Protein AF-A0A3S1U7A4-F1 (afdb_monomer_lite)

pLDDT: mean 92.98, std 5.98, range [64.75, 98.25]

Secondary structure (DSSP, 8-state):
-------TT-EEE--------TT-S-HHHHHHHHHHHHSHHHHHHHHEETTEE---SSTT----HHHHHHTTTTTHHHHHHHEEEPP---HHHHHHHHHHHHHHHH--

Foldseek 3Di:
DDADDADPQAEEDEDDADDDDPPDPCVVVSVVVNVQCLDLDNQQCQCPPPVHPDDRPDPSNPHDPVSCVRNVVVCVVVNVVRYDYDDPDDPVVVVVVVVVVVVVVPDD

Structure (mmCIF, N/CA/C/O backbone):
data_AF-A0A3S1U7A4-F1
#
_entry.id   AF-A0A3S1U7A4-F1
#
loop_
_atom_site.group_PDB
_atom_site.id
_atom_site.type_symbol
_atom_site.label_atom_id
_atom_site.label_alt_id
_atom_site.label_comp_id
_atom_site.label_asym_id
_atom_site.label_entity_id
_atom_site.label_seq_id
_atom_site.pdbx_PDB_ins_code
_atom_site.Cartn_x
_atom_site.Cartn_y
_atom_site.Cartn_z
_atom_site.occupancy
_atom_site.B_iso_or_equiv
_atom_site.auth_seq_id
_atom_site.auth_comp_id
_atom_site.auth_asym_id
_atom_site.auth_atom_id
_atom_site.pdbx_PDB_model_num
ATOM 1 N N . ALA A 1 1 ? 22.181 2.727 7.770 1.00 70.81 1 ALA A N 1
ATOM 2 C CA . ALA A 1 1 ? 20.710 2.628 7.837 1.00 70.81 1 ALA A CA 1
ATOM 3 C C . ALA A 1 1 ? 20.220 1.981 6.549 1.00 70.81 1 ALA A C 1
ATOM 5 O O . ALA A 1 1 ? 20.898 2.141 5.540 1.00 70.81 1 ALA A O 1
ATOM 6 N N . LEU A 1 2 ? 19.122 1.223 6.593 1.00 76.25 2 LEU A N 1
ATOM 7 C CA . LEU A 1 2 ? 18.449 0.751 5.379 1.00 76.25 2 LEU A CA 1
ATOM 8 C C . LEU A 1 2 ? 17.657 1.913 4.767 1.00 76.25 2 LEU A C 1
ATOM 10 O O . LEU A 1 2 ? 17.146 2.750 5.509 1.00 76.25 2 LEU A O 1
ATOM 14 N N . ASP A 1 3 ? 17.592 1.964 3.441 1.00 83.56 3 ASP A N 1
ATOM 15 C CA . ASP A 1 3 ? 16.935 3.021 2.668 1.00 83.56 3 ASP A CA 1
ATOM 16 C C . ASP A 1 3 ? 16.277 2.415 1.411 1.00 83.56 3 ASP A C 1
ATOM 18 O O . ASP A 1 3 ? 16.610 1.289 1.032 1.00 83.56 3 ASP A O 1
ATOM 22 N N . PHE A 1 4 ? 15.343 3.126 0.771 1.00 86.75 4 PHE A N 1
ATOM 23 C CA . PHE A 1 4 ? 14.617 2.649 -0.416 1.00 86.75 4 PHE A CA 1
ATOM 24 C C . PHE A 1 4 ? 14.472 3.736 -1.488 1.00 86.75 4 PHE A C 1
ATOM 26 O O . PHE A 1 4 ? 14.457 4.918 -1.178 1.00 86.75 4 PHE A O 1
ATOM 33 N N . SER A 1 5 ? 14.332 3.351 -2.758 1.00 89.62 5 SER A N 1
ATOM 34 C CA . SER A 1 5 ? 14.019 4.269 -3.863 1.00 89.62 5 SER A CA 1
ATOM 35 C C . SER A 1 5 ? 13.398 3.504 -5.037 1.00 89.62 5 SER A C 1
ATOM 37 O O . SER A 1 5 ? 13.584 2.291 -5.146 1.00 89.62 5 SER A O 1
ATOM 39 N N . ILE A 1 6 ? 12.678 4.200 -5.925 1.00 91.12 6 ILE A N 1
ATOM 40 C CA . ILE A 1 6 ? 12.222 3.638 -7.206 1.00 91.12 6 ILE A CA 1
ATOM 41 C C . ILE A 1 6 ? 13.317 3.829 -8.271 1.00 91.12 6 ILE A C 1
ATOM 43 O O . ILE A 1 6 ? 13.657 4.986 -8.561 1.00 91.12 6 ILE A O 1
ATOM 47 N N . PRO A 1 7 ? 13.819 2.747 -8.908 1.00 93.88 7 PRO A N 1
ATOM 48 C CA . PRO A 1 7 ? 14.825 2.825 -9.969 1.00 93.88 7 PRO A CA 1
ATOM 49 C C . PRO A 1 7 ? 14.441 3.769 -11.118 1.00 93.88 7 PRO A C 1
ATOM 51 O O . PRO A 1 7 ? 13.267 4.086 -11.344 1.00 93.88 7 PRO A O 1
ATOM 54 N N . LYS A 1 8 ? 15.439 4.223 -11.884 1.00 94.50 8 LYS A N 1
ATOM 55 C CA . LYS A 1 8 ? 15.203 5.097 -13.050 1.00 94.50 8 LYS A CA 1
ATOM 56 C C . LYS A 1 8 ? 14.452 4.367 -14.170 1.00 94.50 8 LYS A C 1
ATOM 58 O O . LYS A 1 8 ? 13.745 5.006 -14.939 1.00 94.50 8 LYS A O 1
ATOM 63 N N . GLU A 1 9 ? 14.584 3.045 -14.224 1.00 95.62 9 GLU A N 1
ATOM 64 C CA . GLU A 1 9 ? 13.900 2.134 -15.143 1.00 95.62 9 GLU A CA 1
ATOM 65 C C . GLU A 1 9 ? 12.422 1.927 -14.777 1.00 95.62 9 GLU A C 1
ATOM 67 O O . GLU A 1 9 ? 11.648 1.446 -15.600 1.00 95.62 9 GLU A O 1
ATOM 72 N N . GLY A 1 10 ? 12.026 2.311 -13.560 1.00 94.62 10 GLY A N 1
ATOM 73 C CA . GLY A 1 10 ? 10.681 2.130 -13.031 1.00 94.62 10 GLY A CA 1
ATOM 74 C C . GLY A 1 10 ? 10.569 0.993 -12.019 1.00 94.62 10 GLY A C 1
ATOM 75 O O . GLY A 1 10 ? 11.535 0.299 -11.702 1.00 94.62 10 GLY A O 1
ATOM 76 N N . ALA A 1 11 ? 9.367 0.839 -11.473 1.00 93.50 11 ALA A N 1
ATOM 77 C CA . ALA A 1 11 ? 9.020 -0.229 -10.542 1.00 93.50 11 ALA A CA 1
ATOM 78 C C . ALA A 1 11 ? 7.542 -0.598 -10.670 1.00 93.50 11 ALA A C 1
ATOM 80 O O . ALA A 1 11 ? 6.742 0.144 -11.244 1.00 93.50 11 ALA A O 1
ATOM 81 N N . VAL A 1 12 ? 7.178 -1.741 -10.098 1.00 93.62 12 VAL A N 1
ATOM 82 C CA . VAL A 1 12 ? 5.786 -2.177 -10.035 1.00 93.62 12 VAL A CA 1
ATOM 83 C C . VAL A 1 12 ? 5.066 -1.452 -8.899 1.00 93.62 12 VAL A C 1
ATOM 85 O O . VAL A 1 12 ? 5.509 -1.472 -7.754 1.00 93.62 12 VAL A O 1
ATOM 88 N N . LEU A 1 13 ? 3.932 -0.838 -9.223 1.00 92.44 13 LEU A N 1
ATOM 89 C CA . LEU A 1 13 ? 2.962 -0.290 -8.289 1.00 92.44 13 LEU A CA 1
ATOM 90 C C . LEU A 1 13 ? 1.842 -1.307 -8.096 1.00 92.44 13 LEU A C 1
ATOM 92 O O . LEU A 1 13 ? 1.127 -1.649 -9.038 1.00 92.44 13 LEU A O 1
ATOM 96 N N . TRP A 1 14 ? 1.644 -1.754 -6.864 1.00 89.81 14 TRP A N 1
ATOM 97 C CA . TRP A 1 14 ? 0.485 -2.558 -6.498 1.00 89.81 14 TRP A CA 1
ATOM 98 C C . TRP A 1 14 ? -0.356 -1.834 -5.451 1.00 89.81 14 TRP A C 1
ATOM 100 O O . TRP A 1 14 ? 0.155 -1.106 -4.601 1.00 89.81 14 TRP A O 1
ATOM 110 N N . SER A 1 15 ? -1.663 -2.069 -5.494 1.00 88.94 15 SER A N 1
ATOM 111 C CA . SER A 1 15 ? -2.603 -1.645 -4.459 1.00 88.94 15 SER A CA 1
ATOM 112 C C . SER A 1 15 ? -3.118 -2.865 -3.714 1.00 88.94 15 SER A C 1
ATOM 114 O O . SER A 1 15 ? -3.494 -3.859 -4.335 1.00 88.94 15 SER A O 1
ATOM 116 N N . GLN A 1 16 ? -3.190 -2.778 -2.392 1.00 88.50 16 GLN A N 1
ATOM 117 C CA . GLN A 1 16 ? -3.789 -3.813 -1.557 1.00 88.50 16 GLN A CA 1
ATOM 118 C C . GLN A 1 16 ? -5.109 -3.303 -0.984 1.00 88.50 16 GLN A C 1
ATOM 120 O O . GLN A 1 16 ? -5.277 -2.115 -0.715 1.00 88.50 16 GLN A O 1
ATOM 125 N N . SER A 1 17 ? -6.072 -4.199 -0.814 1.00 90.38 17 SER A N 1
ATOM 126 C CA . SER A 1 17 ? -7.373 -3.878 -0.233 1.00 90.38 17 SER A CA 1
ATOM 127 C C . SER A 1 17 ? -7.803 -4.983 0.716 1.00 90.38 17 SER A C 1
ATOM 129 O O . SER A 1 17 ? -7.504 -6.157 0.497 1.00 90.38 17 SER A O 1
ATOM 131 N N . LEU A 1 18 ? -8.511 -4.601 1.776 1.00 93.81 18 LEU A N 1
ATOM 132 C CA . LEU A 1 18 ? -9.155 -5.555 2.667 1.00 93.81 18 LEU A CA 1
ATOM 133 C C . LEU A 1 18 ? -10.483 -5.998 2.056 1.00 93.81 18 LEU A C 1
ATOM 135 O O . LEU A 1 18 ? -11.303 -5.168 1.668 1.00 93.81 18 LEU A O 1
ATOM 139 N N . ALA A 1 19 ? -10.708 -7.308 2.024 1.00 95.19 19 ALA A N 1
ATOM 140 C CA . ALA A 1 19 ? -11.972 -7.902 1.622 1.00 95.19 19 ALA A CA 1
ATOM 141 C C . ALA A 1 19 ? -12.535 -8.754 2.762 1.00 95.19 19 ALA A C 1
ATOM 143 O O . ALA A 1 19 ? -11.795 -9.412 3.495 1.00 95.19 19 ALA A O 1
ATOM 144 N N . MET A 1 20 ? -13.860 -8.760 2.899 1.00 97.38 20 MET A N 1
ATOM 145 C CA . MET A 1 20 ? -14.560 -9.658 3.811 1.00 97.38 20 MET A CA 1
ATOM 146 C C . MET A 1 20 ? -15.106 -10.847 3.024 1.00 97.38 20 MET A C 1
ATOM 148 O O . MET A 1 20 ? -15.906 -10.675 2.105 1.00 97.38 20 MET A O 1
ATOM 152 N N . PHE A 1 21 ? -14.717 -12.061 3.413 1.00 96.12 21 PHE A N 1
ATOM 153 C CA . PHE A 1 21 ? -15.278 -13.271 2.821 1.00 96.12 21 PHE A CA 1
ATOM 154 C C . PHE A 1 21 ? -16.788 -13.364 3.056 1.00 96.12 21 PHE A C 1
ATOM 156 O O . PHE A 1 21 ? -17.281 -13.102 4.159 1.00 96.12 21 PHE A O 1
ATOM 163 N N . LYS A 1 22 ? -17.515 -13.829 2.033 1.00 97.00 22 LYS A N 1
ATOM 164 C CA . LYS A 1 22 ? -18.969 -14.049 2.083 1.00 97.00 22 LYS A CA 1
ATOM 165 C C . LYS A 1 22 ? -19.391 -14.923 3.270 1.00 97.00 22 LYS A C 1
ATOM 167 O O . LYS A 1 22 ? -20.411 -14.642 3.905 1.00 97.00 22 LYS A O 1
ATOM 172 N N . ASP A 1 23 ? -18.571 -15.916 3.604 1.00 97.62 23 ASP A N 1
ATOM 173 C CA . ASP A 1 23 ? -18.851 -16.918 4.636 1.00 97.62 23 ASP A CA 1
ATOM 174 C C . ASP A 1 23 ? -18.228 -16.598 6.003 1.00 97.62 23 ASP A C 1
ATOM 176 O O . ASP A 1 23 ? -18.242 -17.445 6.901 1.00 97.62 23 ASP A O 1
ATOM 180 N N . SER A 1 24 ? -17.711 -15.373 6.191 1.00 97.12 24 SER A N 1
ATOM 181 C CA . SER A 1 24 ? -17.199 -14.921 7.488 1.00 97.12 24 SER A CA 1
ATOM 182 C C . SER A 1 24 ? -18.231 -15.161 8.592 1.00 97.12 24 SER A C 1
ATOM 184 O O . SER A 1 24 ? -19.396 -14.770 8.472 1.00 97.12 24 SER A O 1
ATOM 186 N N . LYS A 1 25 ? -17.792 -15.797 9.683 1.00 97.94 25 LYS A N 1
ATOM 187 C CA . LYS A 1 25 ? -18.624 -16.071 10.864 1.00 97.94 25 LYS A CA 1
ATOM 188 C C . LYS A 1 25 ? -18.736 -14.873 11.807 1.00 97.94 25 LYS A C 1
ATOM 190 O O . LYS A 1 25 ? -19.518 -14.922 12.746 1.00 97.94 25 LYS A O 1
ATOM 195 N N . ASN A 1 26 ? -17.981 -13.802 11.552 1.00 97.44 26 ASN A N 1
ATOM 196 C CA . ASN A 1 26 ? -17.969 -12.601 12.382 1.00 97.44 26 ASN A CA 1
ATOM 197 C C . ASN A 1 26 ? -17.943 -11.326 11.518 1.00 97.44 26 ASN A C 1
ATOM 199 O O . ASN A 1 26 ? -16.970 -10.569 11.512 1.00 97.44 26 ASN A O 1
ATOM 203 N N . LYS A 1 27 ? -19.001 -11.131 10.721 1.00 97.88 27 LYS A N 1
ATOM 204 C CA . LYS A 1 27 ? -19.097 -10.043 9.729 1.00 97.88 27 LYS A CA 1
ATOM 205 C C . LYS A 1 27 ? -19.070 -8.657 10.362 1.00 97.88 27 LYS A C 1
ATOM 207 O O . LYS A 1 27 ? -18.379 -7.782 9.852 1.00 97.88 27 LYS A O 1
ATOM 212 N N . ASP A 1 28 ? -19.743 -8.480 11.493 1.00 98.19 28 ASP A N 1
ATOM 213 C CA . ASP A 1 28 ? -19.807 -7.181 12.167 1.00 98.19 28 ASP A CA 1
ATOM 214 C C . ASP A 1 28 ? -18.430 -6.739 12.669 1.00 98.19 28 ASP A C 1
ATOM 216 O O . ASP A 1 28 ? -18.034 -5.590 12.476 1.00 98.19 28 ASP A O 1
ATOM 220 N N . MET A 1 29 ? -17.657 -7.653 13.266 1.00 98.19 29 MET A N 1
ATOM 221 C CA . MET A 1 29 ? -16.291 -7.340 13.693 1.00 98.19 29 MET A CA 1
ATOM 222 C C . MET A 1 29 ? -15.341 -7.163 12.515 1.00 98.19 29 MET A C 1
ATOM 224 O O . MET A 1 29 ? -14.502 -6.266 12.556 1.00 98.19 29 MET A O 1
ATOM 228 N N . ALA A 1 30 ? -15.479 -7.970 11.459 1.00 98.06 30 ALA A N 1
ATOM 229 C CA . ALA A 1 30 ? -14.694 -7.789 10.243 1.00 98.06 30 ALA A CA 1
ATOM 230 C C . ALA A 1 30 ? -14.943 -6.404 9.624 1.00 98.06 30 ALA A C 1
ATOM 232 O O . ALA A 1 30 ? -13.991 -5.710 9.270 1.00 98.06 30 ALA A O 1
ATOM 233 N N . LEU A 1 31 ? -16.201 -5.957 9.572 1.00 98.00 31 LEU A N 1
ATOM 234 C CA . LEU A 1 31 ? -16.552 -4.626 9.087 1.00 98.00 31 LEU A CA 1
ATOM 235 C C . LEU A 1 31 ? -15.967 -3.522 9.978 1.00 98.00 31 LEU A C 1
ATOM 237 O O . LEU A 1 31 ? -15.359 -2.591 9.455 1.00 98.00 31 LEU A O 1
ATOM 241 N N . LYS A 1 32 ? -16.080 -3.642 11.308 1.00 98.25 32 LYS A N 1
ATOM 242 C CA . LYS A 1 32 ? -15.469 -2.686 12.252 1.00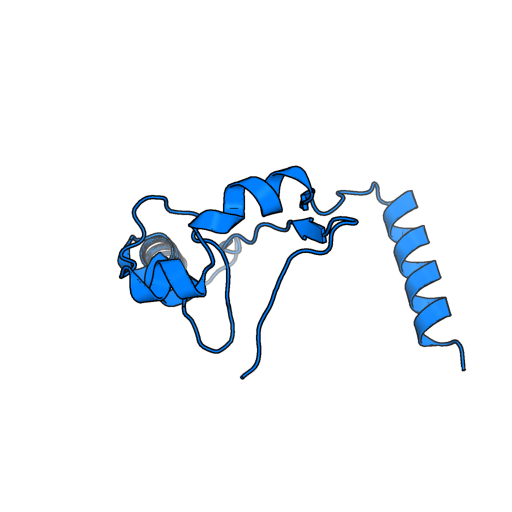 98.25 32 LYS A CA 1
ATOM 243 C C . LYS A 1 32 ? -13.951 -2.602 12.084 1.00 98.25 32 LYS A C 1
ATOM 245 O O . LYS A 1 32 ? -13.389 -1.511 12.129 1.00 98.25 32 LYS A O 1
ATOM 250 N N . PHE A 1 33 ? -13.286 -3.733 11.855 1.00 97.69 33 PHE A N 1
ATOM 251 C CA . PHE A 1 33 ? -11.850 -3.762 11.592 1.00 97.69 33 PHE A CA 1
ATOM 252 C C . PHE A 1 33 ? -11.494 -3.056 10.279 1.00 97.69 33 PHE A C 1
ATOM 254 O O . PHE A 1 33 ? -10.594 -2.221 10.266 1.00 97.69 33 PHE A O 1
ATOM 261 N N . ILE A 1 34 ? -12.228 -3.325 9.193 1.00 97.50 34 ILE A N 1
ATOM 262 C CA . ILE A 1 34 ? -12.035 -2.633 7.909 1.00 97.50 34 ILE A CA 1
ATOM 263 C C . ILE A 1 34 ? -12.219 -1.121 8.083 1.00 97.50 34 ILE A C 1
ATOM 265 O O . ILE A 1 34 ? -11.380 -0.345 7.631 1.00 97.50 34 ILE A O 1
ATOM 269 N N . GLN A 1 35 ? -13.274 -0.694 8.783 1.00 97.50 35 GLN A N 1
ATOM 270 C CA . GLN A 1 35 ? -13.533 0.720 9.065 1.00 97.50 35 GLN A CA 1
ATOM 271 C C . GLN A 1 35 ? -12.388 1.372 9.845 1.00 97.50 35 GLN A C 1
ATOM 273 O O . GLN A 1 35 ? -11.971 2.476 9.501 1.00 97.50 35 GLN A O 1
ATOM 278 N N . TYR A 1 36 ? -11.849 0.679 10.852 1.00 97.56 36 TYR A N 1
ATOM 279 C CA . TYR A 1 36 ? -10.689 1.153 11.599 1.00 97.56 36 TYR A CA 1
ATOM 280 C C . TYR A 1 36 ? -9.452 1.287 10.708 1.00 97.56 36 TYR A C 1
ATOM 282 O O . TYR A 1 36 ? -8.840 2.348 10.685 1.00 97.56 36 TYR A O 1
ATOM 290 N N . ILE A 1 37 ? -9.101 0.255 9.932 1.00 96.19 37 ILE A N 1
ATOM 291 C CA . ILE A 1 37 ? -7.919 0.300 9.059 1.00 96.19 37 ILE A CA 1
ATOM 292 C C . ILE A 1 37 ? -8.029 1.419 8.019 1.00 96.19 37 ILE A C 1
ATOM 294 O O . ILE A 1 37 ? -7.012 2.004 7.660 1.00 96.19 37 ILE A O 1
ATOM 298 N N . MET A 1 38 ? -9.236 1.748 7.554 1.00 96.12 38 MET A N 1
ATOM 299 C CA . MET A 1 38 ? -9.473 2.835 6.597 1.00 96.12 38 MET A CA 1
ATOM 300 C C . MET A 1 38 ? -9.558 4.232 7.242 1.00 96.12 38 MET A C 1
ATOM 302 O O . MET A 1 38 ? -9.588 5.229 6.514 1.00 96.12 38 MET A O 1
ATOM 306 N N . SER A 1 39 ? -9.586 4.341 8.576 1.00 98.00 39 SER A N 1
ATOM 307 C CA . SER A 1 39 ? -9.619 5.632 9.276 1.00 98.00 39 SER A CA 1
ATOM 308 C C . SER A 1 39 ? -8.302 6.412 9.108 1.00 98.00 39 SER A C 1
ATOM 310 O O . SER A 1 39 ? -7.275 5.822 8.754 1.00 98.00 39 SER A O 1
ATOM 312 N N . PRO A 1 40 ? -8.294 7.735 9.371 1.00 98.19 40 PRO A N 1
ATOM 313 C CA . PRO A 1 40 ? -7.067 8.534 9.437 1.00 98.19 40 PRO A CA 1
ATOM 314 C C . PRO A 1 40 ? -5.958 7.902 10.290 1.00 98.19 40 PRO A C 1
ATOM 316 O O . PRO A 1 40 ? -4.801 7.837 9.873 1.00 98.19 40 PRO A O 1
ATOM 319 N N . GLU A 1 41 ? -6.312 7.407 11.474 1.00 97.38 41 GLU A N 1
ATOM 320 C CA . GLU A 1 41 ? -5.390 6.810 12.438 1.00 97.38 41 GLU A CA 1
ATOM 321 C C . GLU A 1 41 ? -4.945 5.413 11.999 1.00 97.38 41 GLU A C 1
ATOM 323 O O . GLU A 1 41 ? -3.764 5.082 12.117 1.00 97.38 41 GLU A O 1
ATOM 328 N N . GLY A 1 42 ? -5.870 4.595 11.484 1.00 96.06 42 GLY A N 1
ATOM 329 C CA . GLY A 1 42 ? -5.566 3.255 10.984 1.00 96.06 42 GLY A CA 1
ATOM 330 C C . GLY A 1 42 ? -4.607 3.282 9.797 1.00 96.06 42 GLY A C 1
ATOM 331 O O . GLY A 1 42 ? -3.622 2.546 9.788 1.00 96.06 42 GLY A O 1
ATOM 332 N N . GLN A 1 43 ? -4.830 4.188 8.842 1.00 95.94 43 GLN A N 1
ATOM 333 C CA . GLN A 1 43 ? -3.954 4.354 7.680 1.00 95.94 43 GLN A CA 1
ATOM 334 C C . GLN A 1 43 ? -2.582 4.908 8.059 1.00 95.94 43 GLN A C 1
ATOM 336 O O . GLN A 1 43 ? -1.583 4.429 7.529 1.00 95.94 43 GLN A O 1
ATOM 341 N N . ALA A 1 44 ? -2.506 5.855 9.001 1.00 95.62 44 ALA A N 1
ATOM 342 C CA . ALA A 1 44 ? -1.220 6.336 9.500 1.00 95.62 44 ALA A CA 1
ATOM 343 C C . ALA A 1 44 ? -0.421 5.209 10.171 1.00 95.62 44 ALA A C 1
ATOM 345 O O . ALA A 1 44 ? 0.748 5.008 9.853 1.00 95.62 44 ALA A O 1
ATOM 346 N N . ARG A 1 45 ? -1.069 4.420 11.040 1.00 94.19 45 ARG A N 1
ATOM 347 C CA . ARG A 1 45 ? -0.441 3.267 11.707 1.00 94.19 45 ARG A CA 1
ATOM 348 C C . ARG A 1 45 ? 0.029 2.205 10.721 1.00 94.19 45 ARG A C 1
ATOM 350 O O . ARG A 1 45 ? 1.112 1.658 10.905 1.00 94.19 45 ARG A O 1
ATOM 357 N N . LEU A 1 46 ? -0.779 1.904 9.705 1.00 93.38 46 LEU A N 1
ATOM 358 C CA . LEU A 1 46 ? -0.427 0.919 8.689 1.00 93.38 46 LEU A CA 1
ATOM 359 C C . LEU A 1 46 ? 0.753 1.396 7.835 1.00 93.38 46 LEU A C 1
ATOM 361 O O . LEU A 1 46 ? 1.694 0.633 7.645 1.00 93.38 46 LEU A O 1
ATOM 365 N N . ALA A 1 47 ? 0.722 2.649 7.373 1.00 92.81 47 ALA A N 1
ATOM 366 C CA . ALA A 1 47 ? 1.756 3.228 6.515 1.00 92.81 47 ALA A CA 1
ATOM 367 C C . ALA A 1 47 ? 3.139 3.278 7.182 1.00 92.81 47 ALA A C 1
ATOM 369 O O . ALA A 1 47 ? 4.151 3.236 6.491 1.00 92.81 47 ALA A O 1
ATOM 370 N N . THR A 1 48 ? 3.191 3.354 8.515 1.00 91.06 48 THR A N 1
ATOM 371 C CA . THR A 1 48 ? 4.441 3.463 9.283 1.00 91.06 48 THR A CA 1
ATOM 372 C C . THR A 1 48 ? 4.729 2.228 10.136 1.00 91.06 48 THR A C 1
ATOM 374 O O . THR A 1 48 ? 5.457 2.318 11.127 1.00 91.06 48 THR A O 1
ATOM 377 N N . SER A 1 49 ? 4.122 1.085 9.815 1.00 89.06 49 SER A N 1
ATOM 378 C CA . SER A 1 49 ? 4.388 -0.167 10.521 1.00 89.06 49 SER A CA 1
ATOM 379 C C . SER A 1 49 ? 5.825 -0.629 10.264 1.00 89.06 49 SER A C 1
ATOM 381 O O . SER A 1 49 ? 6.369 -0.452 9.176 1.00 89.06 49 SER A O 1
ATOM 383 N N . SER A 1 50 ? 6.453 -1.277 11.246 1.00 82.81 50 SER A N 1
ATOM 384 C CA . SER A 1 50 ? 7.839 -1.756 11.123 1.00 82.81 50 SER A CA 1
ATOM 385 C C . SER A 1 50 ? 8.038 -2.784 10.004 1.00 82.81 50 SER A C 1
ATOM 387 O O . SER A 1 50 ? 9.147 -2.930 9.501 1.00 82.81 50 SER A O 1
ATOM 389 N N . CYS A 1 51 ? 6.975 -3.488 9.611 1.00 77.94 51 CYS A N 1
ATOM 390 C CA . CYS A 1 51 ? 6.991 -4.497 8.553 1.00 77.94 51 CYS A CA 1
ATOM 391 C C . CYS A 1 51 ? 6.371 -4.026 7.231 1.00 77.94 51 CYS A C 1
ATOM 393 O O . CYS A 1 51 ? 6.285 -4.817 6.293 1.00 77.94 51 CYS A O 1
ATOM 395 N N . TYR A 1 52 ? 5.889 -2.783 7.155 1.00 74.25 52 TYR A N 1
ATOM 396 C CA . TYR A 1 52 ? 5.146 -2.311 5.993 1.00 74.25 52 TYR A CA 1
ATOM 397 C C . TYR A 1 52 ? 5.301 -0.810 5.802 1.00 74.25 52 TYR A C 1
ATOM 399 O O . TYR A 1 52 ? 4.814 -0.024 6.613 1.00 74.25 52 TYR A O 1
ATOM 407 N N . TRP A 1 53 ? 5.969 -0.427 4.715 1.00 75.81 53 TRP A N 1
ATOM 408 C CA . TRP A 1 53 ? 6.120 0.962 4.294 1.00 75.81 53 TRP A CA 1
ATOM 409 C C . TRP A 1 53 ? 5.375 1.135 2.978 1.00 75.81 53 TRP A C 1
ATOM 411 O O . TRP A 1 53 ? 5.834 0.699 1.923 1.00 75.81 53 TRP A O 1
ATOM 421 N N . GLY A 1 54 ? 4.189 1.728 3.057 1.00 80.62 54 GLY A N 1
ATOM 422 C CA . GLY A 1 54 ? 3.308 1.916 1.913 1.00 80.62 54 GLY A CA 1
ATOM 423 C C . GLY A 1 54 ? 2.563 3.234 2.022 1.00 80.62 54 GLY A C 1
ATOM 424 O O . GLY A 1 54 ? 2.224 3.679 3.119 1.00 80.62 54 GLY A O 1
ATOM 425 N N . MET A 1 55 ? 2.308 3.863 0.876 1.00 90.50 55 MET A N 1
ATOM 426 C CA . MET A 1 55 ? 1.544 5.106 0.835 1.00 90.50 55 MET A CA 1
ATOM 427 C C . MET A 1 55 ? 0.102 4.848 1.298 1.00 90.50 55 MET A C 1
ATOM 429 O O . MET A 1 55 ? -0.534 3.915 0.797 1.00 90.50 55 MET A O 1
ATOM 433 N N . PRO A 1 56 ? -0.435 5.646 2.240 1.00 93.88 56 PRO A N 1
ATOM 434 C CA . PRO A 1 56 ? -1.803 5.466 2.701 1.00 93.88 56 PRO A CA 1
ATOM 435 C C . PRO A 1 56 ? -2.788 5.752 1.564 1.00 93.88 56 PRO A C 1
ATOM 437 O O . PRO A 1 56 ? -2.647 6.733 0.834 1.00 93.88 56 PRO A O 1
ATOM 440 N N . ALA A 1 57 ? -3.834 4.935 1.454 1.00 93.00 57 ALA A N 1
ATOM 441 C CA . ALA A 1 57 ? -4.909 5.166 0.488 1.00 93.00 57 ALA A CA 1
ATOM 442 C C . ALA A 1 57 ? -5.833 6.319 0.924 1.00 93.00 57 ALA A C 1
ATOM 444 O O . ALA A 1 57 ? -6.477 6.964 0.097 1.00 93.00 57 ALA A O 1
ATOM 445 N N . ASN A 1 58 ? -5.907 6.592 2.231 1.00 94.81 58 ASN A N 1
ATOM 446 C CA . ASN A 1 58 ? -6.663 7.716 2.775 1.00 94.81 58 ASN A CA 1
ATOM 447 C C . ASN A 1 58 ? -5.799 8.982 2.790 1.00 94.81 58 ASN A C 1
ATOM 449 O O . ASN A 1 58 ? -4.840 9.085 3.555 1.00 94.81 58 ASN A O 1
ATOM 453 N N . THR A 1 59 ? -6.195 9.985 2.010 1.00 93.75 59 THR A N 1
ATOM 454 C CA . THR A 1 59 ? -5.513 11.289 1.932 1.00 93.75 59 THR A CA 1
ATOM 455 C C . THR A 1 59 ? -5.547 12.086 3.238 1.00 93.75 59 THR A C 1
ATOM 457 O O . THR A 1 59 ? -4.813 13.059 3.382 1.00 93.75 59 THR A O 1
ATOM 460 N N . LYS A 1 60 ? -6.374 11.671 4.205 1.00 96.88 60 LYS A N 1
ATOM 461 C CA . LYS 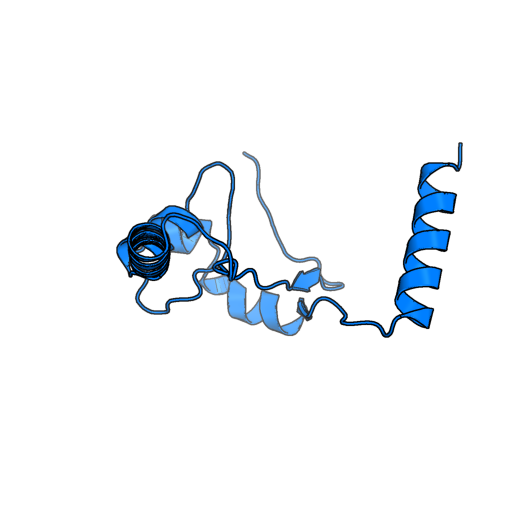A 1 60 ? -6.468 12.248 5.551 1.00 96.88 60 LYS A CA 1
ATOM 462 C C . LYS A 1 60 ? -5.689 11.453 6.601 1.00 96.88 60 LYS A C 1
ATOM 464 O O . LYS A 1 60 ? -5.930 11.666 7.784 1.00 96.88 60 LYS A O 1
ATOM 469 N N . ALA A 1 61 ? -4.816 10.519 6.212 1.00 97.25 61 ALA A N 1
ATOM 470 C CA . ALA A 1 61 ? -4.001 9.766 7.164 1.00 97.25 61 ALA A CA 1
ATOM 471 C C . ALA A 1 61 ? -3.281 10.710 8.144 1.00 97.25 61 ALA A C 1
ATOM 473 O O . ALA A 1 61 ? -2.630 11.673 7.733 1.00 97.25 61 ALA A O 1
ATOM 474 N N . ALA A 1 62 ? -3.410 10.430 9.441 1.00 97.56 62 ALA A N 1
ATOM 475 C CA . ALA A 1 62 ? -2.901 11.262 10.531 1.00 97.56 62 ALA A CA 1
ATOM 476 C C . ALA A 1 62 ? -1.379 11.089 10.728 1.00 97.56 62 ALA A C 1
ATOM 478 O O . ALA A 1 62 ? -0.925 10.614 11.767 1.00 97.56 62 ALA A O 1
ATOM 479 N N . LEU A 1 63 ? -0.599 11.424 9.696 1.00 96.31 63 LEU A N 1
ATOM 480 C CA . LEU A 1 63 ? 0.860 11.308 9.668 1.00 96.31 63 LEU A CA 1
ATOM 481 C C . LEU A 1 63 ? 1.542 12.583 10.177 1.00 96.31 63 LEU A C 1
ATOM 483 O O . LEU A 1 63 ? 1.172 13.691 9.777 1.00 96.31 63 LEU A O 1
ATOM 487 N N . THR A 1 64 ? 2.590 12.417 10.985 1.00 96.50 64 THR A N 1
ATOM 488 C CA . THR A 1 64 ? 3.515 13.501 11.347 1.00 96.50 64 THR A CA 1
ATOM 489 C C . THR A 1 64 ? 4.420 13.872 10.172 1.00 96.50 64 THR A C 1
ATOM 491 O O . THR A 1 64 ? 4.553 13.121 9.202 1.00 96.50 64 THR A O 1
ATOM 494 N N . ASP A 1 65 ? 5.083 15.024 10.255 1.00 96.44 65 ASP A N 1
ATOM 495 C CA . ASP A 1 65 ? 6.004 15.463 9.202 1.00 96.44 65 ASP A CA 1
ATOM 496 C C . ASP A 1 65 ? 7.224 14.540 9.075 1.00 96.44 65 ASP A C 1
ATOM 498 O O . ASP A 1 65 ? 7.623 14.200 7.961 1.00 96.44 65 ASP A O 1
ATOM 502 N N . ASP A 1 66 ? 7.741 14.027 10.195 1.00 93.75 66 ASP A N 1
ATOM 503 C CA . ASP A 1 66 ? 8.809 13.021 10.186 1.00 93.75 66 ASP A CA 1
ATOM 504 C C . ASP A 1 66 ? 8.369 11.732 9.483 1.00 93.75 66 ASP A C 1
ATOM 506 O O . ASP A 1 66 ? 9.115 11.170 8.680 1.00 93.75 66 ASP A O 1
ATOM 510 N N . GLN A 1 67 ? 7.134 11.278 9.717 1.00 93.50 67 GLN A N 1
ATOM 511 C CA . GLN A 1 67 ? 6.590 10.101 9.038 1.00 93.50 67 GLN A CA 1
ATOM 512 C C . GLN A 1 67 ? 6.419 10.339 7.533 1.00 93.50 67 GLN A C 1
ATOM 514 O O . GLN A 1 67 ? 6.752 9.465 6.734 1.00 93.50 67 GLN A O 1
ATOM 519 N N . LYS A 1 68 ? 5.957 11.526 7.119 1.00 93.75 68 LYS A N 1
ATOM 520 C CA . LYS A 1 68 ? 5.864 11.890 5.694 1.00 93.75 68 LYS A CA 1
ATOM 521 C C . LYS A 1 68 ? 7.233 11.928 5.022 1.00 93.75 68 LYS A C 1
ATOM 523 O O . LYS A 1 68 ? 7.354 11.501 3.875 1.00 93.75 68 LYS A O 1
ATOM 528 N N . LYS A 1 69 ? 8.260 12.395 5.736 1.00 92.19 69 LYS A N 1
ATOM 529 C CA . LYS A 1 69 ? 9.645 12.388 5.259 1.00 92.19 69 LYS A CA 1
ATOM 530 C C . LYS A 1 69 ? 10.174 10.964 5.084 1.00 92.19 69 LYS A C 1
ATOM 532 O O . LYS A 1 69 ? 10.750 10.664 4.045 1.00 92.19 69 LYS A O 1
ATOM 537 N N . VAL A 1 70 ? 9.932 10.071 6.048 1.00 89.94 70 VAL A N 1
ATOM 538 C CA . VAL A 1 70 ? 10.294 8.642 5.930 1.00 89.94 70 VAL A CA 1
ATOM 539 C C . VAL A 1 70 ? 9.598 7.989 4.731 1.00 89.94 70 VAL A C 1
ATOM 541 O O . VAL A 1 70 ? 10.214 7.209 4.014 1.00 89.94 70 VAL A O 1
ATOM 544 N N . LEU A 1 71 ? 8.340 8.349 4.471 1.00 90.75 71 LEU A N 1
ATOM 545 C CA . LEU A 1 71 ? 7.560 7.865 3.327 1.00 90.75 71 LEU A CA 1
ATOM 546 C C . LEU A 1 71 ? 7.875 8.594 2.004 1.00 90.75 71 LEU A C 1
ATOM 548 O O . LEU A 1 71 ? 7.241 8.310 0.984 1.00 90.75 71 LEU A O 1
ATOM 552 N N . ARG A 1 72 ? 8.852 9.514 2.004 1.00 92.62 72 ARG A N 1
ATOM 553 C CA . ARG A 1 72 ? 9.322 10.266 0.829 1.00 92.62 72 ARG A CA 1
ATOM 554 C C . ARG A 1 72 ? 8.195 10.963 0.066 1.00 92.62 72 ARG A C 1
ATOM 556 O O . ARG A 1 72 ? 8.139 10.900 -1.161 1.00 92.62 72 ARG A O 1
ATOM 563 N N . PHE A 1 73 ? 7.255 11.583 0.788 1.00 93.44 73 PHE A N 1
ATOM 564 C CA . PHE A 1 73 ? 6.072 12.239 0.200 1.00 93.44 73 PHE A CA 1
ATOM 565 C C . PHE A 1 73 ? 6.421 13.257 -0.897 1.00 93.44 73 PHE A C 1
ATOM 567 O O . PHE A 1 73 ? 5.669 13.402 -1.858 1.00 93.44 73 PHE A O 1
ATOM 574 N N . ASP A 1 74 ? 7.550 13.945 -0.758 1.00 94.94 74 ASP A N 1
ATOM 575 C CA . ASP A 1 74 ? 8.090 14.914 -1.711 1.00 94.94 74 ASP A CA 1
ATOM 576 C C . ASP A 1 74 ? 8.619 14.272 -3.005 1.00 94.94 74 ASP A C 1
ATOM 578 O O . ASP A 1 74 ? 8.536 14.883 -4.070 1.00 94.94 74 ASP A O 1
ATOM 582 N N . GLU A 1 75 ? 9.090 13.024 -2.950 1.00 93.75 75 GLU A N 1
ATOM 583 C CA . GLU A 1 75 ? 9.571 12.274 -4.118 1.00 93.75 75 GLU A CA 1
ATOM 584 C C . GLU A 1 75 ? 8.461 11.487 -4.836 1.00 93.75 75 GLU A C 1
ATOM 586 O O . GLU A 1 75 ? 8.625 11.114 -6.003 1.00 93.75 75 GLU A O 1
ATOM 591 N N . GLN A 1 76 ? 7.315 11.259 -4.179 1.00 92.75 76 GLN A N 1
ATOM 592 C CA . GLN A 1 76 ? 6.210 10.457 -4.726 1.00 92.75 76 GLN A CA 1
ATOM 593 C C . GLN A 1 76 ? 5.760 10.882 -6.133 1.00 92.75 76 GLN A C 1
ATOM 595 O O . GLN A 1 76 ? 5.570 9.995 -6.965 1.00 92.75 76 GLN A O 1
ATOM 600 N N . PRO A 1 77 ? 5.636 12.182 -6.480 1.00 93.94 77 PRO A N 1
ATOM 601 C CA . PRO A 1 77 ? 5.290 12.573 -7.846 1.00 93.94 77 PRO A CA 1
ATOM 602 C C . PRO A 1 77 ? 6.274 12.028 -8.889 1.00 93.94 77 PRO A C 1
ATOM 604 O O . PRO A 1 77 ? 5.858 11.552 -9.941 1.00 93.94 77 PRO A O 1
ATOM 607 N N . GLY A 1 78 ? 7.577 12.041 -8.591 1.00 94.56 78 GLY A N 1
ATOM 608 C CA . GLY A 1 78 ? 8.603 11.491 -9.476 1.00 94.56 78 GLY A CA 1
ATOM 609 C C . GLY A 1 78 ? 8.619 9.962 -9.493 1.00 94.56 78 GLY A C 1
ATOM 610 O O . GLY A 1 78 ? 8.892 9.360 -10.527 1.00 94.56 78 GLY A O 1
ATOM 611 N N . PHE A 1 79 ? 8.321 9.320 -8.368 1.00 94.06 79 PHE A N 1
ATOM 612 C CA . PHE A 1 79 ? 8.171 7.868 -8.281 1.00 94.06 79 PHE A CA 1
ATOM 613 C C . PHE A 1 79 ? 6.994 7.365 -9.121 1.00 94.06 79 PHE A C 1
ATOM 615 O O . PHE A 1 79 ? 7.156 6.431 -9.905 1.00 94.06 79 PHE A O 1
ATOM 622 N N . LEU A 1 80 ? 5.842 8.030 -9.034 1.00 93.50 80 LEU A N 1
ATOM 623 C CA . LEU A 1 80 ? 4.624 7.640 -9.740 1.00 93.50 80 LEU A CA 1
ATOM 624 C C . LEU A 1 80 ? 4.726 7.791 -11.263 1.00 93.50 80 LEU A C 1
ATOM 626 O O . LEU A 1 80 ? 4.129 6.992 -11.974 1.00 93.50 80 LEU A O 1
ATOM 630 N N . THR 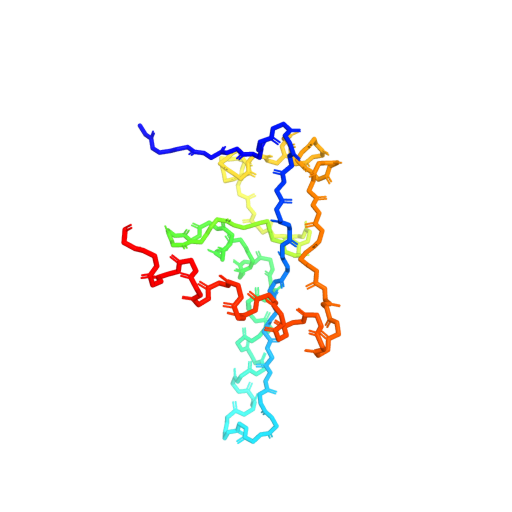A 1 81 ? 5.508 8.743 -11.788 1.00 95.62 81 THR A N 1
ATOM 631 C CA . THR A 1 81 ? 5.697 8.879 -13.250 1.00 95.62 81 THR A CA 1
ATOM 632 C C . THR A 1 81 ? 6.456 7.710 -13.875 1.00 95.62 81 THR A C 1
ATOM 634 O O . THR A 1 81 ? 6.353 7.496 -15.082 1.00 95.62 81 THR A O 1
ATOM 637 N N . ARG A 1 82 ? 7.213 6.952 -13.073 1.00 95.38 82 ARG A N 1
ATOM 638 C CA . ARG A 1 82 ? 7.996 5.789 -13.522 1.00 95.38 82 ARG A CA 1
ATOM 639 C C . ARG A 1 82 ? 7.422 4.460 -13.039 1.00 95.38 82 ARG A C 1
ATOM 641 O O . ARG A 1 82 ? 7.919 3.405 -13.426 1.00 95.38 82 ARG A O 1
ATOM 648 N N . ALA A 1 83 ? 6.417 4.492 -12.174 1.00 94.12 83 ALA A N 1
ATOM 649 C CA . ALA A 1 83 ? 5.797 3.287 -11.663 1.00 94.12 83 ALA A CA 1
ATOM 650 C C . ALA A 1 83 ? 4.769 2.743 -12.664 1.00 94.12 83 ALA A C 1
ATOM 652 O O . ALA A 1 83 ? 4.066 3.498 -13.333 1.00 94.12 83 ALA A O 1
ATOM 653 N N . GLN A 1 84 ? 4.675 1.422 -12.757 1.00 93.94 84 GLN A N 1
ATOM 654 C CA . GLN A 1 84 ? 3.723 0.725 -13.618 1.00 93.94 84 GLN A CA 1
ATOM 655 C C . GLN A 1 84 ? 2.800 -0.120 -12.755 1.00 93.94 84 GLN A C 1
ATOM 657 O O . GLN A 1 84 ? 3.274 -0.852 -11.890 1.00 93.94 84 GLN A O 1
ATOM 662 N N . ALA A 1 85 ? 1.489 -0.028 -12.976 1.00 91.75 85 ALA A N 1
ATOM 663 C CA . ALA A 1 85 ? 0.539 -0.863 -12.251 1.00 91.75 85 ALA A CA 1
ATOM 664 C C . ALA A 1 85 ? 0.861 -2.352 -12.460 1.00 91.75 85 ALA A C 1
ATOM 666 O O . ALA A 1 85 ? 1.247 -2.759 -13.559 1.00 91.75 85 ALA A O 1
ATOM 667 N N . TYR A 1 86 ? 0.692 -3.156 -11.408 1.00 87.56 86 TYR A N 1
ATOM 668 C CA . TYR A 1 86 ? 0.830 -4.606 -11.502 1.00 87.56 86 TYR A CA 1
ATOM 669 C C . TYR A 1 86 ? -0.038 -5.127 -12.662 1.00 87.56 86 TYR A C 1
ATOM 671 O O . TYR A 1 86 ? -1.225 -4.784 -12.726 1.00 87.56 86 TYR A O 1
ATOM 679 N N . PRO A 1 87 ? 0.528 -5.909 -13.599 1.00 85.31 87 PRO A N 1
ATOM 680 C CA . PRO A 1 87 ? -0.217 -6.366 -14.759 1.00 85.31 87 PRO A CA 1
ATOM 681 C C . PRO A 1 87 ? -1.359 -7.288 -14.324 1.00 85.31 87 PRO A C 1
ATOM 683 O O . PRO A 1 87 ? -1.189 -8.134 -13.452 1.00 85.31 87 PRO A O 1
ATOM 686 N N . ALA A 1 88 ? -2.518 -7.151 -14.963 1.00 8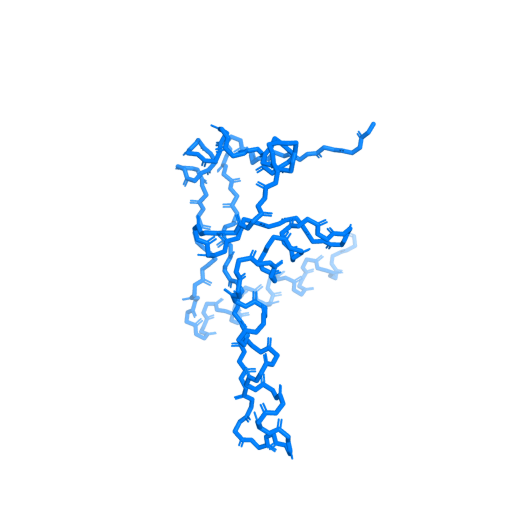8.06 88 ALA A N 1
ATOM 687 C CA . ALA A 1 88 ? -3.631 -8.089 -14.839 1.00 88.06 88 ALA A CA 1
ATOM 688 C C . A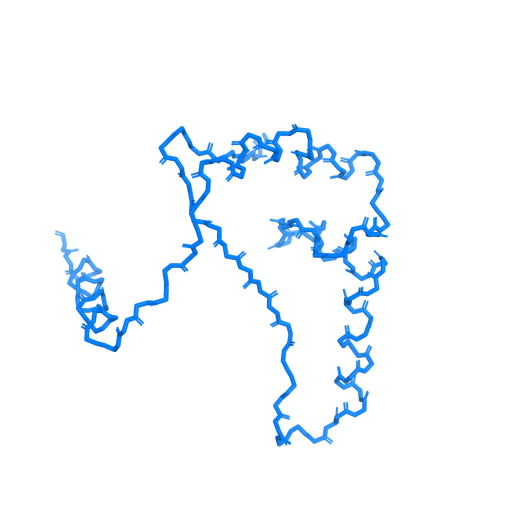LA A 1 88 ? -3.690 -8.955 -16.113 1.00 88.06 88 ALA A C 1
ATOM 690 O O . ALA A 1 88 ? -4.456 -8.634 -17.029 1.00 88.06 88 ALA A O 1
ATOM 691 N N . PRO A 1 89 ? -2.826 -9.982 -16.246 1.00 91.94 89 PRO A N 1
ATOM 692 C CA . PRO A 1 89 ? -2.791 -10.829 -17.431 1.00 91.94 89 PRO A CA 1
ATOM 693 C C . PRO A 1 89 ? -4.079 -11.648 -17.576 1.00 91.94 89 PRO A C 1
ATOM 695 O O . PRO A 1 89 ? -4.791 -11.919 -16.610 1.00 91.94 89 PRO A O 1
ATOM 698 N N . ASN A 1 90 ? -4.367 -12.080 -18.805 1.00 96.38 90 ASN A N 1
ATOM 699 C CA . ASN A 1 90 ? -5.355 -13.134 -19.023 1.00 96.38 90 ASN A CA 1
ATOM 700 C C . ASN A 1 90 ? -4.795 -14.496 -18.569 1.00 96.38 90 ASN A C 1
ATOM 702 O O . ASN A 1 90 ? -3.593 -14.636 -18.347 1.00 96.38 90 ASN A O 1
ATOM 706 N N . ALA A 1 91 ? -5.661 -15.507 -18.460 1.00 96.31 91 ALA A N 1
ATOM 707 C CA . ALA A 1 91 ? -5.275 -16.826 -17.951 1.00 96.31 91 ALA A CA 1
ATOM 708 C C . ALA A 1 91 ? -4.123 -17.474 -18.745 1.00 96.31 91 ALA A C 1
ATOM 710 O O . ALA A 1 91 ? -3.238 -18.092 -18.157 1.00 96.31 91 ALA A O 1
ATOM 711 N N . ASP A 1 92 ? -4.105 -17.301 -20.070 1.00 97.19 92 ASP A N 1
ATOM 712 C CA . ASP A 1 92 ? -3.066 -17.878 -20.927 1.00 97.19 92 ASP A CA 1
ATOM 713 C C . ASP A 1 92 ? -1.698 -17.232 -20.694 1.00 97.19 92 ASP A C 1
ATOM 715 O O . ASP A 1 92 ? -0.679 -17.924 -20.643 1.00 97.19 92 ASP A O 1
ATOM 719 N N . LEU A 1 93 ? -1.655 -15.903 -20.571 1.00 95.50 93 LEU A N 1
ATOM 720 C CA . LEU A 1 93 ? -0.424 -15.174 -20.288 1.00 95.50 93 LEU A CA 1
ATOM 721 C C . LEU A 1 93 ? 0.050 -15.438 -18.857 1.00 95.50 93 LEU A C 1
ATOM 723 O O . LEU A 1 93 ? 1.239 -15.670 -18.659 1.00 95.50 93 LEU A O 1
ATOM 727 N N . ASP A 1 94 ? -0.86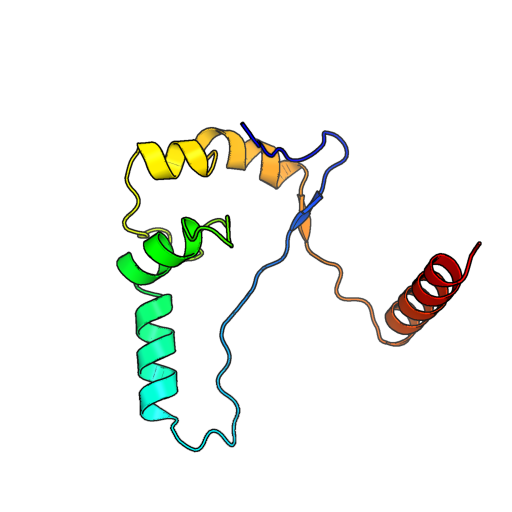8 -15.467 -17.891 1.00 95.69 94 ASP A N 1
ATOM 728 C CA . ASP A 1 94 ? -0.557 -15.774 -16.494 1.00 95.69 94 ASP A CA 1
ATOM 729 C C . ASP A 1 94 ? 0.090 -17.157 -16.362 1.00 95.69 94 ASP A C 1
ATOM 731 O O . ASP A 1 94 ? 1.160 -17.291 -15.772 1.00 95.69 94 ASP A O 1
ATOM 735 N N . LYS A 1 95 ? -0.478 -18.173 -17.025 1.00 96.56 95 LYS A N 1
ATOM 736 C CA . LYS A 1 95 ? 0.107 -19.517 -17.061 1.00 96.56 95 LYS A CA 1
ATOM 737 C C . LYS A 1 95 ? 1.535 -19.512 -17.609 1.00 96.56 95 LYS A C 1
ATOM 739 O O . LYS A 1 95 ? 2.424 -20.086 -16.992 1.00 96.56 95 LYS A O 1
ATOM 744 N N . LYS A 1 96 ? 1.781 -18.820 -18.727 1.00 96.88 96 LYS A N 1
ATOM 745 C CA . LYS A 1 96 ? 3.133 -18.711 -19.307 1.00 96.88 96 LYS A CA 1
ATOM 746 C C . LYS A 1 96 ? 4.118 -18.022 -18.362 1.00 96.88 96 LYS A C 1
ATOM 748 O O . LYS A 1 96 ? 5.280 -18.413 -18.304 1.00 96.88 96 LYS A O 1
ATOM 753 N N . MET A 1 97 ? 3.669 -16.998 -17.634 1.00 95.38 97 MET A N 1
ATOM 754 C CA . MET A 1 97 ? 4.491 -16.318 -16.630 1.00 95.38 97 MET A CA 1
ATOM 755 C C . MET A 1 97 ? 4.829 -17.251 -15.459 1.00 95.38 97 MET A C 1
ATOM 757 O O . MET A 1 97 ? 5.975 -17.265 -15.012 1.00 95.38 97 MET A O 1
ATOM 761 N N . GLN A 1 98 ? 3.870 -18.058 -14.995 1.00 95.31 98 GLN A N 1
ATOM 762 C CA . GLN A 1 98 ? 4.091 -19.056 -13.942 1.00 95.31 98 GLN A CA 1
ATOM 763 C C . GLN A 1 98 ? 5.047 -20.175 -14.380 1.00 95.31 98 GLN A C 1
ATOM 765 O O . GLN A 1 98 ? 5.940 -20.541 -13.610 1.00 95.31 98 GLN A O 1
ATOM 770 N N . ASP A 1 99 ? 4.898 -20.685 -15.606 1.00 96.69 99 ASP A N 1
ATOM 771 C CA . ASP A 1 99 ? 5.787 -21.706 -16.173 1.00 96.69 99 ASP A CA 1
ATOM 772 C C . ASP A 1 99 ? 7.234 -21.177 -16.224 1.00 96.69 99 ASP A C 1
ATOM 774 O O . ASP A 1 99 ? 8.142 -21.790 -15.662 1.00 96.69 99 ASP A O 1
ATOM 778 N N . MET A 1 100 ? 7.435 -19.968 -16.767 1.00 96.62 100 MET A N 1
ATOM 779 C CA . MET A 1 100 ? 8.747 -19.304 -16.814 1.00 96.62 100 MET A CA 1
ATOM 780 C C . MET A 1 100 ? 9.348 -19.084 -15.417 1.00 96.62 100 MET A C 1
ATOM 782 O O . MET A 1 100 ? 10.543 -19.295 -15.206 1.00 96.62 100 MET A O 1
ATOM 786 N N . TRP A 1 101 ? 8.537 -18.655 -14.446 1.00 95.12 101 TRP A N 1
ATOM 787 C CA . TRP A 1 101 ? 9.000 -18.465 -13.071 1.00 95.12 101 TRP A CA 1
ATOM 788 C C . TRP A 1 101 ? 9.443 -19.785 -12.431 1.00 95.12 101 TRP A C 1
ATOM 790 O O . TRP A 1 101 ? 10.468 -19.834 -11.752 1.00 95.12 101 TRP A O 1
ATOM 800 N N . THR A 1 102 ? 8.702 -20.865 -12.687 1.00 96.50 102 THR A N 1
ATOM 801 C CA . THR A 1 102 ? 9.029 -22.208 -12.195 1.00 96.50 102 THR A CA 1
ATOM 802 C C . THR A 1 102 ? 10.344 -22.711 -12.784 1.00 96.50 102 THR A C 1
ATOM 804 O O . THR A 1 102 ? 11.176 -23.230 -12.042 1.00 96.50 102 THR A O 1
ATOM 807 N N . GLU A 1 103 ? 10.565 -22.507 -14.085 1.00 96.56 103 GLU A N 1
ATOM 808 C CA . GLU A 1 103 ? 11.833 -22.833 -14.745 1.00 96.56 103 GLU A CA 1
ATOM 809 C C . GLU A 1 103 ? 13.005 -22.062 -14.127 1.00 96.56 103 GLU A C 1
ATOM 811 O O . GLU A 1 103 ? 14.021 -22.667 -13.785 1.00 96.56 103 GLU A O 1
ATOM 816 N N . MET A 1 104 ? 12.855 -20.748 -13.914 1.00 96.31 104 MET A N 1
ATOM 817 C CA . MET A 1 104 ? 13.896 -19.919 -13.295 1.00 96.31 104 MET A CA 1
ATOM 818 C C . MET A 1 104 ? 14.260 -20.414 -11.892 1.00 96.31 104 MET A C 1
ATOM 820 O O . MET A 1 104 ? 15.439 -20.559 -11.585 1.00 96.31 104 MET A O 1
ATOM 824 N N . LEU A 1 105 ? 13.264 -20.734 -11.057 1.00 95.12 105 LEU A N 1
ATOM 825 C CA . LEU A 1 105 ? 13.498 -21.248 -9.703 1.00 95.12 105 LEU A CA 1
ATOM 826 C C . LEU A 1 105 ? 14.221 -22.603 -9.678 1.00 95.12 105 LEU A C 1
ATOM 828 O O . LEU A 1 105 ? 14.841 -22.946 -8.673 1.00 95.12 105 LEU A O 1
ATOM 832 N N . GLN A 1 106 ? 14.102 -23.390 -10.747 1.00 94.81 106 GLN A N 1
ATOM 833 C CA . GLN A 1 106 ? 14.719 -24.711 -10.867 1.00 94.81 106 GLN A CA 1
ATOM 834 C C . GLN A 1 106 ? 16.065 -24.682 -11.600 1.00 94.81 106 GLN A C 1
ATOM 836 O O . GLN A 1 106 ? 16.789 -25.683 -11.576 1.00 94.81 106 GLN A O 1
ATOM 841 N N . ALA A 1 107 ? 16.415 -23.559 -12.231 1.00 88.38 107 ALA A N 1
ATOM 842 C CA . ALA A 1 107 ? 17.717 -23.364 -12.843 1.00 88.38 107 ALA A CA 1
ATOM 843 C C . ALA A 1 107 ? 18.804 -23.382 -11.754 1.00 88.38 107 ALA A C 1
ATOM 845 O O . ALA A 1 107 ? 18.709 -22.674 -10.751 1.00 88.38 107 ALA A O 1
ATOM 846 N N . LYS A 1 108 ? 19.813 -24.239 -11.935 1.00 64.75 108 LYS A N 1
ATOM 847 C CA . LYS A 1 108 ? 20.990 -24.331 -11.061 1.00 64.75 108 LYS A CA 1
ATOM 848 C C . LYS A 1 108 ? 22.111 -23.434 -11.554 1.00 64.75 108 LYS A C 1
ATOM 850 O O . LYS A 1 108 ? 22.298 -23.384 -12.790 1.00 64.75 108 LYS A O 1
#

Radius of gyration: 18.05 Å; chains: 1; bounding box: 41×40×35 Å

Sequence (108 aa):
ALDFSIPKEGAVLWSQSLAMFKDSKNKDMALKFIQYIMSPEGQARLATSSCYWGMPANTKAALTDDQKKVLRFDEQPGFLTRAQAYPAPNADLDKKMQDMWTEMLQAK